Protein AF-A0A1Y5D5L3-F1 (afdb_monomer_lite)

Radius of gyration: 31.58 Å; chains: 1; bounding box: 69×75×83 Å

Foldseek 3Di:
DDADDDDDDDDDDPVVLVVLVVVCVVVVHDSVVSVVVVVVVVVLVVLLPDDLVVSQVVLVVVQVVLLVVQCVVCVVVVHNGDDRPDDRSNVSSVVSVVVVVVVVVVVVVVVVVVVVVVVVPDDDDDDDDDDDDDDDDDDDDDDDDPDDDDDPDDDDDDDDDDDDDDDDDDDD

Secondary structure (DSSP, 8-state):
----PPP------HHHHHHHHHHHHHHT--HHHHHHHHHHHHHHHHHHTS-HHHHHHHHHHHHHHHHHHHHHHHHHTT-S-----S--HHHHHHHHHHHHHHHHHHHHHHHHHHHHHHHHSS--PPP---------------------------------------------

Sequence (172 aa):
DEATFSPLDISISSADMAMISTIAKRFNKDKALLAREALGQALQDMFGALDPVERKMLAKDADELGVSIAAEIAEEQGLDKLEVSGSNWVMQDKNCIKAERKAEKEKAKQQEMAASQVLADEPVAQMPASEDVIEDSMETEEDAMEQVETESADSADVETEDEVGSSQSIFA

pLDDT: mean 72.32, std 23.99, range [32.53, 96.81]

Structure (mmCIF, N/CA/C/O backbone):
data_AF-A0A1Y5D5L3-F1
#
_entry.id   AF-A0A1Y5D5L3-F1
#
loop_
_atom_site.group_PDB
_atom_site.id
_atom_site.type_symbol
_atom_site.label_atom_id
_atom_site.label_alt_id
_atom_site.label_comp_id
_atom_site.label_asym_id
_atom_site.label_entity_id
_atom_site.label_seq_id
_atom_site.pdbx_PDB_ins_code
_atom_site.Cartn_x
_atom_site.Cartn_y
_atom_site.Cartn_z
_atom_site.occupancy
_atom_site.B_iso_or_equiv
_atom_site.auth_seq_id
_atom_site.auth_comp_id
_atom_site.auth_asym_id
_atom_site.auth_atom_id
_atom_site.pdbx_PDB_model_num
ATOM 1 N N . ASP A 1 1 ? -9.245 -4.281 -16.747 1.00 35.47 1 ASP A N 1
ATOM 2 C CA . ASP A 1 1 ? -8.116 -3.641 -16.053 1.00 35.47 1 ASP A CA 1
ATOM 3 C C . ASP A 1 1 ? -7.290 -4.727 -15.407 1.00 35.47 1 ASP A C 1
ATOM 5 O O . ASP A 1 1 ? -7.590 -5.198 -14.314 1.00 35.47 1 ASP A O 1
ATOM 9 N N . GLU A 1 2 ? -6.363 -5.254 -16.196 1.00 37.84 2 GLU A N 1
ATOM 10 C CA . GLU A 1 2 ? -5.485 -6.345 -15.800 1.00 37.84 2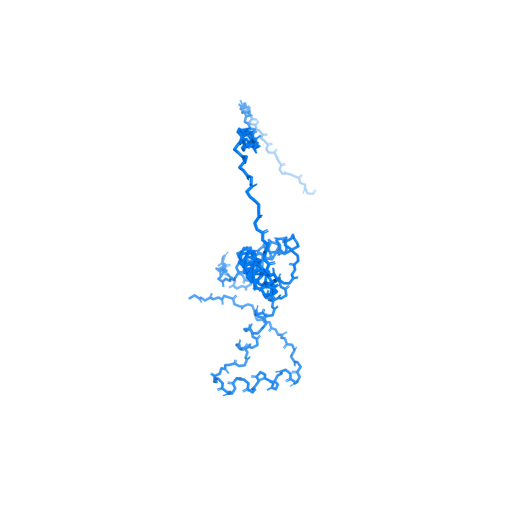 GLU A CA 1
ATOM 11 C C . GLU A 1 2 ? -4.296 -5.725 -15.072 1.00 37.84 2 GLU A C 1
ATOM 13 O O . GLU A 1 2 ? -3.349 -5.248 -15.685 1.00 37.84 2 GLU A O 1
ATOM 18 N N . ALA A 1 3 ? -4.395 -5.656 -13.746 1.00 54.97 3 ALA A N 1
ATOM 19 C CA . ALA A 1 3 ? -3.250 -5.330 -12.918 1.00 54.97 3 ALA A CA 1
ATOM 20 C C . ALA A 1 3 ? -2.233 -6.462 -13.049 1.00 54.97 3 ALA A C 1
ATOM 22 O O . ALA A 1 3 ? -2.507 -7.598 -12.655 1.00 54.97 3 ALA A O 1
ATOM 23 N N . THR A 1 4 ? -1.069 -6.159 -13.613 1.00 57.22 4 THR A N 1
ATOM 24 C CA . THR A 1 4 ? 0.029 -7.116 -13.692 1.00 57.22 4 THR A CA 1
ATOM 25 C C . THR A 1 4 ? 0.599 -7.313 -12.294 1.00 57.22 4 THR A C 1
ATOM 27 O O . THR A 1 4 ? 1.292 -6.454 -11.749 1.00 57.22 4 THR A O 1
ATOM 30 N N . PHE A 1 5 ? 0.260 -8.441 -11.678 1.00 64.94 5 PHE A N 1
ATOM 31 C CA . PHE A 1 5 ? 0.801 -8.830 -10.384 1.00 64.94 5 PHE A CA 1
ATOM 32 C C . PHE A 1 5 ? 2.079 -9.635 -10.598 1.00 64.94 5 PHE A C 1
ATOM 34 O O . PHE A 1 5 ? 2.054 -10.651 -11.291 1.00 64.94 5 PHE A O 1
ATOM 41 N N . SER A 1 6 ? 3.172 -9.221 -9.959 1.00 67.31 6 SER A N 1
ATOM 42 C CA . SER A 1 6 ? 4.327 -10.102 -9.802 1.00 67.31 6 SER A CA 1
ATOM 43 C C . SER A 1 6 ? 4.005 -11.156 -8.731 1.00 67.31 6 SER A C 1
ATOM 45 O O . SER A 1 6 ? 3.504 -10.785 -7.658 1.00 67.31 6 SER A O 1
ATOM 47 N N . PRO A 1 7 ? 4.202 -12.461 -9.000 1.00 74.94 7 PRO A N 1
ATOM 48 C CA . PRO A 1 7 ? 3.969 -13.498 -8.006 1.00 74.94 7 PRO A CA 1
ATOM 49 C C . PRO A 1 7 ? 4.936 -13.317 -6.830 1.00 74.94 7 PRO A C 1
ATOM 51 O O . PRO A 1 7 ? 6.146 -13.225 -7.010 1.00 74.94 7 PRO A O 1
ATOM 54 N N . LEU A 1 8 ? 4.388 -13.281 -5.614 1.00 77.62 8 LEU A N 1
ATOM 55 C CA . LEU A 1 8 ? 5.158 -13.180 -4.379 1.00 77.62 8 LEU A CA 1
ATOM 56 C C . LEU A 1 8 ? 4.835 -14.374 -3.482 1.00 77.62 8 LEU A C 1
ATOM 58 O O . LEU A 1 8 ? 3.698 -14.525 -3.027 1.00 77.62 8 LEU A O 1
ATOM 62 N N . ASP A 1 9 ? 5.847 -15.187 -3.194 1.00 85.25 9 ASP A N 1
ATOM 63 C CA . ASP A 1 9 ? 5.735 -16.291 -2.246 1.00 85.25 9 ASP A CA 1
ATOM 64 C C . ASP A 1 9 ? 6.006 -15.789 -0.822 1.00 85.25 9 ASP A C 1
ATOM 66 O O . ASP A 1 9 ? 7.124 -15.405 -0.476 1.00 85.25 9 ASP A O 1
ATOM 70 N N . ILE A 1 10 ? 4.970 -15.800 0.022 1.00 85.19 10 ILE A N 1
ATOM 71 C CA . ILE A 1 10 ? 5.051 -15.385 1.428 1.00 85.19 10 ILE A CA 1
ATOM 72 C C . ILE A 1 10 ? 4.762 -16.550 2.375 1.00 85.19 10 ILE A C 1
ATOM 74 O O . ILE A 1 10 ? 3.809 -17.311 2.198 1.00 85.19 10 ILE A O 1
ATOM 78 N N . SER A 1 11 ? 5.559 -16.668 3.436 1.00 90.19 11 SER A N 1
ATOM 79 C CA . SER A 1 11 ? 5.280 -17.586 4.541 1.00 90.19 11 SER A CA 1
ATOM 80 C C . SER A 1 11 ? 4.403 -16.903 5.590 1.00 90.19 11 SER A C 1
ATOM 82 O O . SER A 1 11 ? 4.789 -15.873 6.139 1.00 90.19 11 SER A O 1
ATOM 84 N N . ILE A 1 12 ? 3.253 -17.496 5.911 1.00 89.56 12 ILE A N 1
ATOM 85 C CA . ILE A 1 12 ? 2.321 -16.993 6.930 1.00 89.56 12 ILE A CA 1
ATOM 86 C C . ILE A 1 12 ? 2.308 -17.963 8.115 1.00 89.56 12 ILE A C 1
ATOM 88 O O . ILE A 1 12 ? 2.348 -19.182 7.927 1.00 89.56 12 ILE A O 1
ATOM 92 N N . SER A 1 13 ? 2.248 -17.432 9.341 1.00 95.31 13 SER A N 1
ATOM 93 C CA . SER A 1 13 ? 2.188 -18.254 10.552 1.00 95.31 13 SER A CA 1
ATOM 94 C C . SER A 1 13 ? 0.958 -19.175 10.545 1.00 95.31 13 SER A C 1
ATOM 96 O O . SER A 1 13 ? -0.091 -18.858 9.977 1.00 95.31 13 SER A O 1
ATOM 98 N N . SER A 1 14 ? 1.050 -20.326 11.215 1.00 95.12 14 SER A N 1
ATOM 99 C CA . SER A 1 14 ? -0.080 -21.260 11.304 1.00 95.12 14 SER A CA 1
ATOM 100 C C . SER A 1 14 ? -1.297 -20.651 12.010 1.00 95.12 14 SER A C 1
ATOM 102 O O . SER A 1 14 ? -2.431 -20.997 11.677 1.00 95.12 14 SER A O 1
ATOM 104 N N . ALA A 1 15 ? -1.074 -19.742 12.965 1.00 96.44 15 ALA A N 1
ATOM 105 C CA . ALA A 1 15 ? -2.138 -19.043 13.681 1.00 96.44 15 ALA A CA 1
ATOM 106 C C . ALA A 1 15 ? -2.884 -18.067 12.759 1.00 96.44 15 ALA A C 1
ATOM 108 O O . ALA A 1 15 ? -4.113 -18.122 12.662 1.00 96.44 15 ALA A O 1
ATOM 109 N N . ASP A 1 16 ? -2.149 -17.248 12.007 1.00 94.31 16 ASP A N 1
ATOM 110 C CA . ASP A 1 16 ? -2.747 -16.280 11.084 1.00 94.31 16 ASP A CA 1
ATOM 111 C C . ASP A 1 16 ? -3.439 -16.990 9.919 1.00 94.31 16 ASP A C 1
ATOM 113 O O . ASP A 1 16 ? -4.554 -16.631 9.543 1.00 94.31 16 ASP A O 1
ATOM 117 N N . MET A 1 17 ? -2.866 -18.088 9.414 1.00 94.44 17 MET A N 1
ATOM 118 C CA . MET A 1 17 ? -3.525 -18.914 8.398 1.00 94.44 17 MET A CA 1
ATOM 119 C C . MET A 1 17 ? -4.826 -19.555 8.884 1.00 94.44 17 MET A C 1
ATOM 121 O O . MET A 1 17 ? -5.755 -19.738 8.085 1.00 94.44 17 MET A O 1
ATOM 125 N N . ALA A 1 18 ? -4.927 -19.894 10.172 1.00 96.38 18 ALA A N 1
ATOM 126 C CA . ALA A 1 18 ? -6.173 -20.376 10.760 1.00 96.38 18 ALA A CA 1
ATOM 127 C C . ALA A 1 18 ? -7.235 -19.265 10.801 1.00 96.38 18 ALA A C 1
ATOM 129 O O . ALA A 1 18 ? -8.391 -19.507 10.436 1.00 96.38 18 ALA A O 1
ATOM 130 N N . MET A 1 19 ? -6.842 -18.038 11.156 1.00 95.94 19 MET A N 1
ATOM 131 C CA . MET A 1 19 ? -7.723 -16.867 11.127 1.00 95.94 19 MET A CA 1
ATOM 132 C C . MET A 1 19 ? -8.182 -16.535 9.703 1.00 95.94 19 MET A C 1
ATOM 134 O O . MET A 1 19 ? -9.388 -16.478 9.451 1.00 95.94 19 MET A O 1
ATOM 138 N N . ILE A 1 20 ? -7.251 -16.438 8.748 1.00 94.94 20 ILE A N 1
ATOM 139 C CA . ILE A 1 20 ? -7.535 -16.229 7.319 1.00 94.94 20 ILE A CA 1
ATOM 140 C C . ILE A 1 20 ? -8.494 -17.306 6.810 1.00 94.94 20 ILE A C 1
ATOM 142 O O . ILE A 1 20 ? -9.503 -16.995 6.186 1.00 94.94 20 ILE A O 1
ATOM 146 N N . SER A 1 21 ? -8.241 -18.580 7.130 1.00 94.25 21 SER A N 1
ATOM 147 C CA . SER A 1 21 ? -9.112 -19.686 6.711 1.00 94.25 21 SER A CA 1
ATOM 148 C C . SER A 1 21 ? -10.514 -19.604 7.321 1.00 94.25 21 SER A C 1
ATOM 150 O O . SER A 1 21 ? -11.482 -20.007 6.676 1.00 94.25 21 SER A O 1
ATOM 152 N N . THR A 1 22 ? -10.640 -19.100 8.547 1.00 96.19 22 THR A N 1
ATOM 153 C CA . THR A 1 22 ? -11.931 -18.935 9.228 1.00 96.19 22 THR A CA 1
ATOM 154 C C . THR A 1 22 ? -12.742 -17.804 8.598 1.00 96.19 22 THR A C 1
ATOM 156 O O . THR A 1 22 ? -13.921 -17.986 8.291 1.00 96.19 22 THR A O 1
ATOM 159 N N . ILE A 1 23 ? -12.105 -16.662 8.333 1.00 95.56 23 ILE A N 1
ATOM 160 C CA . ILE A 1 23 ? -12.724 -15.510 7.666 1.00 95.56 23 ILE A CA 1
ATOM 161 C C . ILE A 1 23 ? -13.113 -15.880 6.229 1.00 95.56 23 ILE A C 1
ATOM 163 O O . ILE A 1 23 ? -14.261 -15.677 5.838 1.00 95.56 23 ILE A O 1
ATOM 167 N N . ALA A 1 24 ? -12.206 -16.506 5.474 1.00 96.19 24 ALA A N 1
ATOM 168 C CA . ALA A 1 24 ? -12.449 -16.959 4.105 1.00 96.19 24 ALA A CA 1
ATOM 169 C C . ALA A 1 24 ? -13.700 -17.847 4.004 1.00 96.19 24 ALA A C 1
ATOM 171 O O . ALA A 1 24 ? -14.563 -17.607 3.162 1.00 96.19 24 ALA A O 1
ATOM 172 N N . LYS A 1 25 ? -13.856 -18.813 4.923 1.00 96.81 25 LYS A N 1
ATOM 173 C CA . LYS A 1 25 ? -15.053 -19.667 5.000 1.00 96.81 25 LYS A CA 1
ATOM 174 C C . LYS A 1 25 ? -16.321 -18.881 5.329 1.00 96.81 25 LYS A C 1
ATOM 176 O O . LYS A 1 25 ? -17.363 -19.146 4.742 1.00 96.81 25 LYS A O 1
ATOM 181 N N . ARG A 1 26 ? -16.248 -17.933 6.268 1.00 96.81 26 ARG A N 1
ATOM 182 C CA . ARG A 1 26 ? -17.414 -17.157 6.717 1.00 96.81 26 ARG A CA 1
ATOM 183 C C . ARG A 1 26 ? -17.956 -16.232 5.628 1.00 96.81 26 ARG A C 1
ATOM 185 O O . ARG A 1 26 ? -19.167 -16.068 5.531 1.00 96.81 26 ARG A O 1
ATOM 192 N N . PHE A 1 27 ? -17.071 -15.627 4.841 1.00 95.62 27 PHE A N 1
ATOM 193 C CA . PHE A 1 27 ? -17.431 -14.634 3.825 1.00 95.62 27 PHE A CA 1
ATOM 194 C C . PHE A 1 27 ? -17.372 -15.170 2.389 1.00 95.62 27 PHE A C 1
ATOM 196 O O . PHE A 1 27 ? -17.564 -14.399 1.456 1.00 95.62 27 PHE A O 1
ATOM 203 N N . ASN A 1 28 ? -17.115 -16.472 2.211 1.00 94.19 28 ASN A N 1
ATOM 204 C CA . ASN A 1 28 ? -16.947 -17.120 0.909 1.00 94.19 28 ASN A CA 1
ATOM 205 C C . ASN A 1 28 ? -15.941 -16.383 0.001 1.00 94.19 28 ASN A C 1
ATOM 207 O O . ASN A 1 28 ? -16.214 -16.109 -1.167 1.00 94.19 28 ASN A O 1
ATOM 211 N N . LYS A 1 29 ? -14.787 -16.025 0.573 1.00 94.56 29 LYS A N 1
ATOM 212 C CA . LYS A 1 29 ? -13.686 -15.340 -0.115 1.00 94.56 29 LYS A CA 1
ATOM 213 C C . LYS A 1 29 ? -12.505 -16.284 -0.322 1.00 94.56 29 LYS A C 1
ATOM 215 O O . LYS A 1 29 ? -12.293 -17.200 0.472 1.00 94.56 29 LYS A O 1
ATOM 220 N N . ASP A 1 30 ? -11.711 -16.019 -1.354 1.00 94.19 30 ASP A N 1
ATOM 221 C CA . ASP A 1 30 ? -10.448 -16.723 -1.563 1.00 94.19 30 ASP A CA 1
ATOM 222 C C . ASP A 1 30 ? -9.401 -16.338 -0.498 1.00 94.19 30 ASP A C 1
ATOM 224 O O . ASP A 1 30 ? -9.328 -15.188 -0.057 1.00 94.19 30 ASP A O 1
ATOM 228 N N . LYS A 1 31 ? -8.592 -17.315 -0.068 1.00 92.19 31 LYS A N 1
ATOM 229 C CA . LYS A 1 31 ? -7.597 -17.115 0.998 1.00 92.19 31 LYS A CA 1
ATOM 230 C C . LYS A 1 31 ? -6.423 -16.263 0.534 1.00 92.19 31 LYS A C 1
ATOM 232 O O . LYS A 1 31 ? -5.965 -15.422 1.303 1.00 92.19 31 LYS A O 1
ATOM 237 N N . ALA A 1 32 ? -5.933 -16.496 -0.685 1.00 89.50 32 ALA A N 1
ATOM 238 C CA . ALA A 1 32 ? -4.808 -15.750 -1.235 1.00 89.50 32 ALA A CA 1
ATOM 239 C C . ALA A 1 32 ? -5.225 -14.303 -1.516 1.00 89.50 32 ALA A C 1
ATOM 241 O O . ALA A 1 32 ? -4.501 -13.374 -1.163 1.00 89.50 32 ALA A O 1
ATOM 242 N N . LEU A 1 33 ? -6.442 -14.103 -2.034 1.00 89.25 33 LEU A N 1
ATOM 243 C CA . LEU A 1 33 ? -7.035 -12.776 -2.174 1.00 89.25 33 LEU A CA 1
ATOM 244 C C . LEU A 1 33 ? -7.123 -12.052 -0.825 1.00 89.25 33 LEU A C 1
ATOM 246 O O . LEU A 1 33 ? -6.699 -10.904 -0.727 1.00 89.25 33 LEU A O 1
ATOM 250 N N . LEU A 1 34 ? -7.627 -12.722 0.216 1.00 91.69 34 LEU A N 1
ATOM 251 C CA . LEU A 1 34 ? -7.753 -12.127 1.547 1.00 91.69 34 LEU A CA 1
ATOM 252 C C . LEU A 1 34 ? -6.387 -11.768 2.152 1.00 91.69 34 LEU A C 1
ATOM 254 O O . LEU A 1 34 ? -6.251 -10.706 2.751 1.00 91.69 34 LEU A O 1
ATOM 258 N N . ALA A 1 35 ? -5.377 -12.624 1.981 1.00 90.88 35 ALA A N 1
ATOM 259 C CA . ALA A 1 35 ? -4.015 -12.342 2.430 1.00 90.88 35 ALA A CA 1
ATOM 260 C C . ALA A 1 35 ? -3.414 -11.131 1.698 1.00 90.88 35 ALA A C 1
ATOM 262 O O . ALA A 1 35 ? -2.813 -10.268 2.333 1.00 90.88 35 ALA A O 1
ATOM 263 N N . ARG A 1 36 ? -3.637 -11.024 0.382 1.00 88.38 36 ARG A N 1
ATOM 264 C CA . ARG A 1 36 ? -3.202 -9.876 -0.425 1.00 88.38 36 ARG A CA 1
ATOM 265 C C . ARG A 1 36 ? -3.892 -8.578 -0.002 1.00 88.38 36 ARG A C 1
ATOM 267 O O . ARG A 1 36 ? -3.224 -7.560 0.137 1.00 88.38 36 ARG A O 1
ATOM 274 N N . GLU A 1 37 ? -5.207 -8.612 0.219 1.00 90.12 37 GLU A N 1
ATOM 275 C CA . GLU A 1 37 ? -5.977 -7.461 0.717 1.00 90.12 37 GLU A CA 1
ATOM 276 C C . GLU A 1 37 ? -5.477 -7.020 2.101 1.00 90.12 37 GLU A C 1
ATOM 278 O O . GLU A 1 37 ? -5.239 -5.834 2.322 1.00 90.12 37 GLU A O 1
ATOM 283 N N . ALA A 1 38 ? -5.259 -7.973 3.012 1.00 91.44 38 ALA A N 1
ATOM 284 C CA . ALA A 1 38 ? -4.756 -7.693 4.354 1.00 91.44 38 ALA A CA 1
ATOM 285 C C . ALA A 1 38 ? -3.342 -7.097 4.332 1.00 91.44 38 ALA A C 1
ATOM 287 O O . ALA A 1 38 ? -3.077 -6.137 5.051 1.00 91.44 38 ALA A O 1
ATOM 288 N N . LEU A 1 39 ? -2.452 -7.622 3.483 1.00 90.56 39 LEU A N 1
ATOM 289 C CA . LEU A 1 39 ? -1.112 -7.068 3.294 1.00 90.56 39 LEU A CA 1
ATOM 290 C C . LEU A 1 39 ? -1.171 -5.637 2.745 1.00 90.56 39 LEU A C 1
ATOM 292 O O . LEU A 1 39 ? -0.493 -4.756 3.265 1.00 90.56 39 LEU A O 1
ATOM 296 N N . GLY A 1 40 ? -2.006 -5.391 1.731 1.00 89.94 40 GLY A N 1
ATOM 297 C CA . GLY A 1 40 ? -2.193 -4.056 1.163 1.00 89.94 40 GLY A CA 1
ATOM 298 C C . GLY A 1 40 ? -2.693 -3.042 2.195 1.00 89.94 40 GLY A C 1
ATOM 299 O O . GLY A 1 40 ? -2.181 -1.925 2.247 1.00 89.94 40 GLY A O 1
ATOM 300 N N . GLN A 1 41 ? -3.638 -3.443 3.051 1.00 92.81 41 GLN A N 1
ATOM 301 C CA . GLN A 1 41 ? -4.122 -2.593 4.140 1.00 92.81 41 GLN A CA 1
ATOM 302 C C . GLN A 1 41 ? -3.039 -2.349 5.196 1.00 92.81 41 GLN A C 1
ATOM 304 O O . GLN A 1 41 ? -2.825 -1.209 5.591 1.00 92.81 41 GLN A O 1
ATOM 309 N N . ALA A 1 42 ? -2.308 -3.387 5.609 1.00 93.56 42 ALA A N 1
ATOM 310 C CA . ALA A 1 42 ? -1.228 -3.245 6.581 1.00 93.56 42 ALA A CA 1
ATOM 311 C C . ALA A 1 42 ? -0.134 -2.280 6.092 1.00 93.56 42 ALA A C 1
ATOM 313 O O . ALA A 1 42 ? 0.357 -1.468 6.873 1.00 93.56 42 ALA A O 1
ATOM 314 N N . LEU A 1 43 ? 0.210 -2.317 4.798 1.00 93.06 43 LEU A N 1
ATOM 315 C CA . LEU A 1 43 ? 1.145 -1.361 4.198 1.00 93.06 43 LEU A CA 1
ATOM 316 C C . LEU A 1 43 ? 0.618 0.079 4.263 1.00 93.06 43 LEU A C 1
ATOM 318 O O . LEU A 1 43 ? 1.380 0.986 4.584 1.00 93.06 43 LEU A O 1
ATOM 322 N N . GLN A 1 44 ? -0.673 0.297 3.998 1.00 92.31 44 GLN A N 1
ATOM 323 C CA . GLN A 1 44 ? -1.289 1.624 4.121 1.00 92.31 44 GLN A CA 1
ATOM 324 C C . GLN A 1 44 ? -1.304 2.121 5.569 1.00 92.31 44 GLN A C 1
ATOM 326 O O . GLN A 1 44 ? -1.011 3.290 5.808 1.00 92.31 44 GLN A O 1
ATOM 331 N N . ASP A 1 45 ? -1.601 1.243 6.527 1.00 94.44 45 ASP A N 1
ATOM 332 C CA . ASP A 1 45 ? -1.637 1.589 7.948 1.00 94.44 45 ASP A CA 1
ATOM 333 C C . ASP A 1 45 ? -0.235 1.954 8.462 1.00 94.44 45 ASP A C 1
ATOM 335 O O . ASP A 1 45 ? -0.066 2.967 9.140 1.00 94.44 45 ASP A O 1
ATOM 339 N N . MET A 1 46 ? 0.790 1.175 8.092 1.00 93.94 46 MET A N 1
ATOM 340 C CA . MET A 1 46 ? 2.189 1.481 8.418 1.00 93.94 46 MET A CA 1
ATOM 341 C C . MET A 1 46 ? 2.642 2.792 7.775 1.00 93.94 46 MET A C 1
ATOM 343 O O . MET A 1 46 ? 3.264 3.616 8.437 1.00 93.94 46 MET A O 1
ATOM 347 N N . PHE A 1 47 ? 2.294 3.008 6.507 1.00 94.50 47 PHE A N 1
ATOM 348 C CA . PHE A 1 47 ? 2.609 4.238 5.789 1.00 94.50 47 PHE A CA 1
ATOM 349 C C . PHE A 1 47 ? 1.935 5.468 6.416 1.00 94.50 47 PHE A C 1
ATOM 351 O O . PHE A 1 47 ? 2.560 6.517 6.558 1.00 94.50 47 PHE A O 1
ATOM 358 N N . GLY A 1 48 ? 0.675 5.341 6.839 1.00 93.62 48 GLY A N 1
ATOM 359 C CA . GLY A 1 48 ? -0.066 6.405 7.515 1.00 93.62 48 GLY A CA 1
ATOM 360 C C . GLY A 1 48 ? 0.468 6.747 8.909 1.00 93.62 48 GLY A C 1
ATOM 361 O O . GLY A 1 48 ? 0.249 7.862 9.374 1.00 93.62 48 GLY A O 1
ATOM 362 N N . ALA A 1 49 ? 1.177 5.821 9.559 1.00 93.62 49 ALA A N 1
ATOM 363 C CA . ALA A 1 49 ? 1.795 6.034 10.866 1.00 93.62 49 ALA A CA 1
ATOM 364 C C . ALA A 1 49 ? 3.140 6.787 10.809 1.00 93.62 49 ALA A C 1
ATOM 366 O O . ALA A 1 49 ? 3.665 7.149 11.860 1.00 93.62 49 ALA A O 1
ATOM 367 N N . LEU A 1 50 ? 3.701 7.011 9.614 1.00 94.19 50 LEU A N 1
ATOM 368 C CA . LEU A 1 50 ? 4.954 7.747 9.426 1.00 94.19 50 LEU A CA 1
ATOM 369 C C . LEU A 1 50 ? 4.762 9.260 9.553 1.00 94.19 50 LEU A C 1
ATOM 371 O O . LEU A 1 50 ? 3.709 9.804 9.206 1.00 94.19 50 LEU A O 1
ATOM 375 N N . ASP A 1 51 ? 5.823 9.968 9.936 1.00 94.38 51 ASP A N 1
ATOM 376 C CA . ASP A 1 51 ? 5.819 11.428 9.954 1.00 94.38 51 ASP A CA 1
ATOM 377 C C . ASP A 1 51 ? 5.643 12.011 8.536 1.00 94.38 51 ASP A C 1
ATOM 379 O O . ASP A 1 51 ? 6.108 11.419 7.556 1.00 94.38 51 ASP A O 1
ATOM 383 N N . PRO A 1 52 ? 4.998 13.186 8.376 1.00 92.94 52 PRO A N 1
ATOM 384 C CA . PRO A 1 52 ? 4.657 13.722 7.054 1.00 92.94 52 PRO A CA 1
ATOM 385 C C . PRO A 1 52 ? 5.848 13.896 6.100 1.00 92.94 52 PRO A C 1
ATOM 387 O O . PRO A 1 52 ? 5.717 13.696 4.893 1.00 92.94 52 PRO A O 1
ATOM 390 N N . VAL A 1 53 ? 7.020 14.275 6.620 1.00 93.88 53 VAL A N 1
ATOM 391 C CA . VAL A 1 53 ? 8.226 14.475 5.798 1.00 93.88 53 VAL A CA 1
ATOM 392 C C . VAL A 1 53 ? 8.756 13.139 5.278 1.00 93.88 53 VAL A C 1
ATOM 394 O O . VAL A 1 53 ? 9.003 13.006 4.079 1.00 93.88 53 VAL A O 1
ATOM 397 N N . GLU A 1 54 ? 8.881 12.150 6.163 1.00 95.25 54 GLU A N 1
ATOM 398 C CA . GLU A 1 54 ? 9.369 10.809 5.826 1.00 95.25 54 GLU A CA 1
ATOM 399 C C . GLU A 1 54 ? 8.422 10.112 4.852 1.00 95.25 54 GLU A C 1
ATOM 401 O O . GLU A 1 54 ? 8.845 9.591 3.823 1.00 95.25 54 GLU A O 1
ATOM 406 N N . ARG A 1 55 ? 7.119 10.190 5.129 1.00 95.62 55 ARG A N 1
ATOM 407 C CA . ARG A 1 55 ? 6.061 9.623 4.295 1.00 95.62 55 ARG A CA 1
ATOM 408 C C . ARG A 1 55 ? 6.083 10.179 2.878 1.00 95.62 55 ARG A C 1
ATOM 410 O O . ARG A 1 55 ? 6.015 9.413 1.921 1.00 95.62 55 ARG A O 1
ATOM 417 N N . LYS A 1 56 ? 6.237 11.499 2.731 1.00 95.69 56 LYS A N 1
ATOM 418 C CA . LYS A 1 56 ? 6.330 12.160 1.425 1.00 95.69 56 LYS A CA 1
ATOM 419 C C . LYS A 1 56 ? 7.567 11.729 0.637 1.00 95.69 56 LYS A C 1
ATOM 421 O O . LYS A 1 56 ? 7.474 11.607 -0.583 1.00 95.69 56 LYS A O 1
ATOM 426 N N . MET A 1 57 ? 8.715 11.553 1.296 1.00 95.88 57 MET A N 1
ATOM 427 C CA . MET A 1 57 ? 9.926 11.054 0.633 1.00 95.88 57 MET A CA 1
ATOM 428 C C . MET A 1 57 ? 9.738 9.601 0.195 1.00 95.88 57 MET A C 1
ATOM 430 O O . MET A 1 57 ? 9.839 9.312 -0.992 1.00 95.88 57 MET A O 1
ATOM 434 N N . LEU A 1 58 ? 9.316 8.733 1.117 1.00 95.69 58 LEU A N 1
ATOM 435 C CA . LEU A 1 58 ? 9.073 7.317 0.844 1.00 95.69 58 LEU A CA 1
ATOM 436 C C . LEU A 1 58 ? 8.050 7.103 -0.282 1.00 95.69 58 LEU A C 1
ATOM 438 O O . LEU A 1 58 ? 8.209 6.204 -1.101 1.00 95.69 58 LEU A O 1
ATOM 442 N N . ALA A 1 59 ? 7.013 7.941 -0.348 1.00 95.62 59 ALA A N 1
ATOM 443 C CA . ALA A 1 59 ? 6.002 7.885 -1.397 1.00 95.62 59 ALA A CA 1
ATOM 444 C C . ALA A 1 59 ? 6.576 8.107 -2.800 1.00 95.62 59 ALA A C 1
ATOM 446 O O . ALA A 1 59 ? 6.178 7.425 -3.741 1.00 95.62 59 ALA A O 1
ATOM 447 N N . LYS A 1 60 ? 7.493 9.071 -2.941 1.00 94.44 60 LYS A N 1
ATOM 448 C CA . LYS A 1 60 ? 8.145 9.362 -4.221 1.00 94.44 60 LYS A CA 1
ATOM 449 C C . LYS A 1 60 ? 9.065 8.221 -4.625 1.00 94.44 60 LYS A C 1
ATOM 451 O O . LYS A 1 60 ? 8.937 7.722 -5.737 1.00 94.44 60 LYS A O 1
ATOM 456 N N . ASP A 1 61 ? 9.905 7.771 -3.698 1.00 94.50 61 ASP A N 1
ATOM 457 C CA . ASP A 1 61 ? 10.847 6.680 -3.939 1.00 94.50 61 ASP A CA 1
ATOM 458 C C . ASP A 1 61 ? 10.103 5.394 -4.338 1.00 94.50 61 ASP A C 1
ATOM 460 O O . ASP A 1 61 ? 10.496 4.703 -5.274 1.00 94.50 61 ASP A O 1
ATOM 464 N N . ALA A 1 62 ? 8.980 5.090 -3.677 1.00 93.06 62 ALA A N 1
ATOM 465 C CA . ALA A 1 62 ? 8.149 3.935 -4.004 1.00 93.06 62 ALA A CA 1
ATOM 466 C C . ALA A 1 62 ? 7.504 4.034 -5.396 1.00 93.06 62 ALA A C 1
ATOM 468 O O . ALA A 1 62 ? 7.451 3.033 -6.112 1.00 93.06 62 ALA A O 1
ATOM 469 N N . ASP A 1 63 ? 7.024 5.217 -5.790 1.00 91.94 63 ASP A N 1
ATOM 470 C CA . ASP A 1 63 ? 6.456 5.433 -7.125 1.00 91.94 63 ASP A CA 1
ATOM 471 C C . ASP A 1 63 ? 7.536 5.310 -8.220 1.00 91.94 63 ASP A C 1
ATOM 473 O O . ASP A 1 63 ? 7.290 4.687 -9.254 1.00 91.94 63 ASP A O 1
ATOM 477 N N . GLU A 1 64 ? 8.744 5.835 -7.988 1.00 91.38 64 GLU A N 1
ATOM 478 C CA . GLU A 1 64 ? 9.887 5.702 -8.905 1.00 91.38 64 GLU A CA 1
ATOM 479 C C . GLU A 1 64 ? 10.337 4.238 -9.048 1.00 91.38 64 GLU A C 1
ATOM 481 O O . GLU A 1 64 ? 10.477 3.730 -10.166 1.00 91.38 64 GLU A O 1
ATOM 486 N N . LEU A 1 65 ? 10.484 3.522 -7.929 1.00 90.31 65 LEU A N 1
ATOM 487 C CA . LEU A 1 65 ? 10.805 2.092 -7.929 1.00 90.31 65 LEU A CA 1
ATOM 488 C C . LEU A 1 65 ? 9.713 1.260 -8.609 1.00 90.31 65 LEU A C 1
ATOM 490 O O . LEU A 1 65 ? 10.026 0.317 -9.333 1.00 90.31 65 LEU A O 1
ATOM 494 N N . GLY A 1 66 ? 8.441 1.619 -8.428 1.00 88.38 66 GLY A N 1
ATOM 495 C CA . GLY A 1 66 ? 7.320 0.952 -9.087 1.00 88.38 66 GLY A CA 1
ATOM 496 C C . GLY A 1 66 ? 7.410 1.013 -10.614 1.00 88.38 66 GLY A C 1
ATOM 497 O O . GLY A 1 66 ? 7.136 0.016 -11.282 1.00 88.38 66 GLY A O 1
ATOM 498 N N . VAL A 1 67 ? 7.851 2.147 -11.171 1.00 87.69 67 VAL A N 1
ATOM 499 C CA . VAL A 1 67 ? 8.104 2.286 -12.616 1.00 87.69 67 VAL A CA 1
ATOM 500 C C . VAL A 1 67 ? 9.256 1.385 -13.061 1.00 87.69 67 VAL A C 1
ATOM 502 O O . VAL A 1 67 ? 9.130 0.710 -14.082 1.00 87.69 67 VAL A O 1
ATOM 505 N N . SER A 1 68 ? 10.348 1.337 -12.292 1.00 88.25 68 SER A N 1
ATOM 506 C CA . SER A 1 68 ? 11.497 0.473 -12.596 1.00 88.25 68 SER A CA 1
ATOM 507 C C . SER A 1 68 ? 11.113 -1.008 -12.605 1.00 88.25 68 SER A C 1
ATOM 509 O O . SER A 1 68 ? 11.434 -1.719 -13.552 1.00 88.25 68 SER A O 1
ATOM 511 N N . ILE A 1 69 ? 10.376 -1.463 -11.588 1.00 87.50 69 ILE A N 1
ATOM 512 C CA . ILE A 1 69 ? 9.915 -2.854 -11.478 1.00 87.50 69 ILE A CA 1
ATOM 513 C C . ILE A 1 69 ? 8.963 -3.198 -12.628 1.00 87.50 69 ILE A C 1
ATOM 515 O O . ILE A 1 69 ? 9.039 -4.278 -13.205 1.00 87.50 69 ILE A O 1
ATOM 519 N N . ALA A 1 70 ? 8.067 -2.283 -12.999 1.00 86.88 70 ALA A N 1
ATOM 520 C CA . ALA A 1 70 ? 7.158 -2.511 -14.116 1.00 86.88 70 ALA A CA 1
ATOM 521 C C . ALA A 1 70 ? 7.885 -2.639 -15.461 1.00 86.88 70 ALA A C 1
ATOM 523 O O . ALA A 1 70 ? 7.457 -3.425 -16.304 1.00 86.88 70 ALA A O 1
ATOM 524 N N . ALA A 1 71 ? 8.966 -1.879 -15.662 1.00 87.69 71 ALA A N 1
ATOM 525 C CA . ALA A 1 71 ? 9.808 -1.997 -16.848 1.00 87.69 71 ALA A CA 1
ATOM 526 C C . ALA A 1 71 ? 10.541 -3.347 -16.888 1.00 87.69 71 ALA A C 1
ATOM 528 O O . ALA A 1 71 ? 10.515 -4.009 -17.921 1.00 87.69 71 ALA A O 1
ATOM 529 N N . GLU A 1 72 ? 11.106 -3.788 -15.761 1.00 87.62 72 GLU A N 1
ATOM 530 C CA . GLU A 1 72 ? 11.762 -5.098 -15.632 1.00 87.62 72 GLU A CA 1
ATOM 531 C C . GLU A 1 72 ? 10.786 -6.248 -15.934 1.00 87.62 72 GLU A C 1
ATOM 533 O O . GLU A 1 72 ? 11.074 -7.116 -16.754 1.00 87.62 72 GLU A O 1
ATOM 538 N N . ILE A 1 73 ? 9.573 -6.202 -15.373 1.00 85.25 73 ILE A N 1
ATOM 539 C CA . ILE A 1 73 ? 8.526 -7.198 -15.653 1.00 85.25 73 ILE A CA 1
ATOM 540 C C . ILE A 1 73 ? 8.110 -7.178 -17.132 1.00 85.25 73 ILE A C 1
ATOM 542 O O . ILE A 1 73 ? 7.849 -8.235 -17.709 1.00 85.25 73 ILE A O 1
ATOM 546 N N . ALA A 1 74 ? 8.017 -5.997 -17.754 1.00 87.25 74 ALA A N 1
ATOM 547 C CA . ALA A 1 74 ? 7.702 -5.889 -19.178 1.00 87.25 74 ALA A CA 1
ATOM 548 C C . ALA A 1 74 ? 8.769 -6.597 -20.024 1.00 87.25 74 ALA A C 1
ATOM 550 O O . ALA A 1 74 ? 8.425 -7.403 -20.888 1.00 87.25 74 ALA A O 1
ATOM 551 N N . GLU A 1 75 ? 10.047 -6.359 -19.719 1.00 87.69 75 GLU A N 1
ATOM 552 C CA . GLU A 1 75 ? 11.182 -6.986 -20.396 1.00 87.69 75 GLU A CA 1
ATOM 553 C C . GLU A 1 75 ? 11.165 -8.514 -20.241 1.00 87.69 75 GLU A C 1
ATOM 555 O O . GLU A 1 75 ? 11.249 -9.230 -21.240 1.00 87.69 75 GLU A O 1
ATOM 560 N N . GLU A 1 76 ? 10.963 -9.026 -19.021 1.00 86.31 76 GLU A N 1
ATOM 561 C CA . GLU A 1 76 ? 10.862 -10.470 -18.755 1.00 86.31 76 GLU A CA 1
ATOM 562 C C . GLU A 1 76 ? 9.718 -11.142 -19.532 1.00 86.31 76 GLU A C 1
ATOM 564 O O . GLU A 1 76 ? 9.818 -12.306 -19.929 1.00 86.31 76 GLU A O 1
ATOM 569 N N . GLN A 1 77 ? 8.628 -10.409 -19.769 1.00 85.12 77 GLN A N 1
ATOM 570 C CA . GLN A 1 77 ? 7.462 -10.884 -20.514 1.00 85.12 77 GLN A CA 1
ATOM 571 C C . GLN A 1 77 ? 7.558 -10.629 -22.027 1.00 85.12 77 GLN A C 1
ATOM 573 O O . GLN A 1 77 ? 6.667 -11.047 -22.770 1.00 85.12 77 GLN A O 1
ATOM 578 N N . GLY A 1 78 ? 8.623 -9.975 -22.503 1.00 85.19 78 GLY A N 1
ATOM 579 C CA . GLY A 1 78 ? 8.793 -9.603 -23.910 1.00 85.19 78 GLY A CA 1
ATOM 580 C C . GLY A 1 78 ? 7.813 -8.524 -24.388 1.00 85.19 78 GLY A C 1
ATOM 581 O O . GLY A 1 78 ? 7.441 -8.508 -25.561 1.00 85.19 78 GLY A O 1
ATOM 582 N N . LEU A 1 79 ? 7.360 -7.658 -23.479 1.00 84.12 79 LEU A N 1
ATOM 583 C CA . LEU A 1 79 ? 6.466 -6.530 -23.732 1.00 84.12 79 LEU A CA 1
ATOM 584 C C . LEU A 1 79 ? 7.259 -5.214 -23.746 1.00 84.12 79 LEU A C 1
ATOM 586 O O . LEU A 1 79 ? 8.114 -4.994 -22.896 1.00 84.12 79 LEU A O 1
ATOM 590 N N . ASP A 1 80 ? 6.924 -4.294 -24.657 1.00 80.00 80 ASP A N 1
ATOM 591 C CA . ASP A 1 80 ? 7.588 -2.977 -24.739 1.00 80.00 80 ASP A CA 1
ATOM 592 C C . ASP A 1 80 ? 7.307 -2.091 -23.514 1.00 80.00 80 ASP A C 1
ATOM 594 O O . ASP A 1 80 ? 8.129 -1.265 -23.116 1.00 80.00 80 ASP A O 1
ATOM 598 N N . LYS A 1 81 ? 6.106 -2.212 -22.937 1.00 78.06 81 LYS A N 1
ATOM 599 C CA . LYS A 1 81 ? 5.692 -1.454 -21.756 1.00 78.06 81 LYS A CA 1
ATOM 600 C C . LYS A 1 81 ? 4.567 -2.164 -21.023 1.00 78.06 81 LYS A C 1
ATOM 602 O O . LYS A 1 81 ? 3.629 -2.664 -21.641 1.00 78.06 81 LYS A O 1
ATOM 607 N N . LEU A 1 82 ? 4.627 -2.107 -19.698 1.00 77.00 82 LEU A N 1
ATOM 608 C CA . LEU A 1 82 ? 3.556 -2.544 -18.818 1.00 77.00 82 LEU A CA 1
ATOM 609 C C . LEU A 1 82 ? 2.720 -1.351 -18.349 1.00 77.00 82 LEU A C 1
ATOM 611 O O . LEU A 1 82 ? 3.259 -0.315 -17.946 1.00 77.00 82 LEU A O 1
ATOM 615 N N . GLU A 1 83 ? 1.398 -1.488 -18.385 1.00 71.56 83 GLU A N 1
ATOM 616 C CA . GLU A 1 83 ? 0.514 -0.526 -17.737 1.00 71.56 83 GLU A CA 1
ATOM 617 C C . GLU A 1 83 ? 0.505 -0.790 -16.227 1.00 71.56 83 GLU A C 1
ATOM 619 O O . GLU A 1 83 ? 0.100 -1.854 -15.762 1.00 71.56 83 GLU A O 1
ATOM 624 N N . VAL A 1 84 ? 0.968 0.184 -15.441 1.00 66.62 84 VAL A N 1
ATOM 625 C CA . VAL A 1 84 ? 0.985 0.074 -13.978 1.00 66.62 84 VAL A CA 1
ATOM 626 C C . VAL A 1 84 ? -0.357 0.543 -13.432 1.00 66.62 84 VAL A C 1
ATOM 628 O O . VAL A 1 84 ? -0.522 1.699 -13.044 1.00 66.62 84 VAL A O 1
ATOM 631 N N . SER A 1 85 ? -1.341 -0.354 -13.396 1.00 60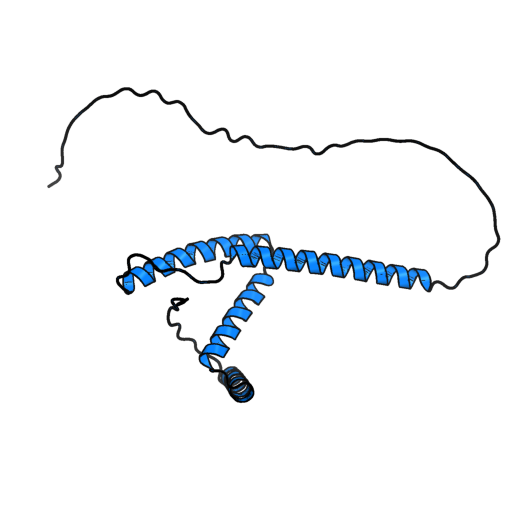.69 85 SER A N 1
ATOM 632 C CA . SER A 1 85 ? -2.601 -0.094 -12.700 1.00 60.69 85 SER A CA 1
ATOM 633 C C . SER A 1 85 ? -2.436 -0.425 -11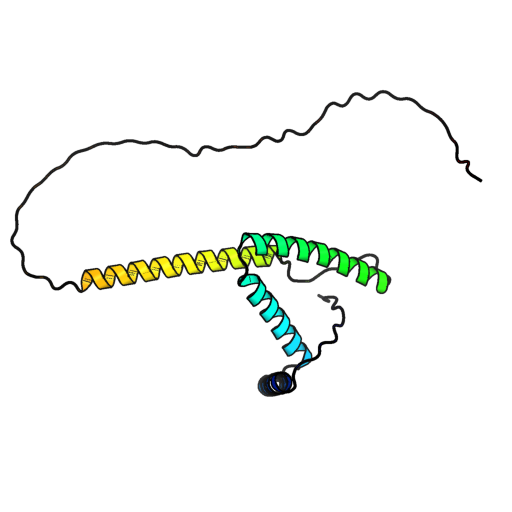.209 1.00 60.69 85 SER A C 1
ATOM 635 O O . SER A 1 85 ? -2.720 -1.537 -10.761 1.00 60.69 85 SER A O 1
ATOM 637 N N . GLY A 1 86 ? -1.916 0.527 -10.436 1.00 66.25 86 GLY A N 1
ATOM 638 C CA . GLY A 1 86 ? -1.652 0.365 -9.005 1.00 66.25 86 GLY A CA 1
ATOM 639 C C . GLY A 1 86 ? -1.897 1.642 -8.204 1.00 66.25 86 GLY A C 1
ATOM 640 O O . GLY A 1 86 ? -2.115 2.719 -8.759 1.00 66.25 86 GLY A O 1
ATOM 641 N N . SER A 1 87 ? -1.879 1.520 -6.875 1.00 68.69 87 SER A N 1
ATOM 642 C CA . SER A 1 87 ? -1.952 2.676 -5.976 1.00 68.69 87 SER A CA 1
ATOM 643 C C . SER A 1 87 ? -0.700 3.534 -6.130 1.00 68.69 87 SER A C 1
ATOM 645 O O . SER A 1 87 ? 0.388 3.086 -5.791 1.00 68.69 87 SER A O 1
ATOM 647 N N . ASN A 1 88 ? -0.869 4.774 -6.585 1.00 86.69 88 ASN A N 1
ATOM 648 C CA . ASN A 1 88 ? 0.179 5.788 -6.532 1.00 86.69 88 ASN A CA 1
ATOM 649 C C . ASN A 1 88 ? 0.368 6.248 -5.074 1.00 86.69 88 ASN A C 1
ATOM 651 O O . ASN A 1 88 ? -0.578 6.739 -4.445 1.00 86.69 88 ASN A O 1
ATOM 655 N N . TRP A 1 89 ? 1.568 6.080 -4.526 1.00 93.06 89 TRP A N 1
ATOM 656 C CA . TRP A 1 89 ? 1.857 6.361 -3.122 1.00 93.06 89 TRP A CA 1
ATOM 657 C C . TRP A 1 89 ? 1.878 7.857 -2.822 1.00 93.06 89 TRP A C 1
ATOM 659 O O . TRP A 1 89 ? 1.430 8.260 -1.748 1.00 93.06 89 TRP A O 1
ATOM 669 N N . VAL A 1 90 ? 2.268 8.708 -3.777 1.00 94.00 90 VAL A N 1
ATOM 670 C CA . VAL A 1 90 ? 2.143 10.171 -3.630 1.00 94.00 90 VAL A CA 1
ATOM 671 C C . VAL A 1 90 ? 0.675 10.596 -3.478 1.00 94.00 90 VAL A C 1
ATOM 673 O O . VAL A 1 90 ? 0.351 11.535 -2.747 1.00 94.00 90 VAL A O 1
ATOM 676 N N . MET A 1 91 ? -0.254 9.905 -4.134 1.00 92.81 91 MET A N 1
ATOM 677 C CA . MET A 1 91 ? -1.686 10.125 -3.949 1.00 92.81 91 MET A CA 1
ATOM 678 C C . MET A 1 91 ? -2.157 9.627 -2.578 1.00 92.81 91 MET A C 1
ATOM 680 O O . MET A 1 91 ? -2.988 10.287 -1.948 1.00 92.81 91 MET A O 1
ATOM 684 N N . GLN A 1 92 ? -1.609 8.513 -2.083 1.00 92.38 92 GLN A N 1
ATOM 685 C CA . GLN A 1 92 ? -1.906 8.036 -0.730 1.00 92.38 92 GLN A CA 1
ATOM 686 C C . GLN A 1 92 ? -1.397 8.996 0.351 1.00 92.38 92 GLN A C 1
ATOM 688 O O . GLN A 1 92 ? -2.131 9.269 1.299 1.00 92.38 92 GLN A O 1
ATOM 693 N N . ASP A 1 93 ? -0.222 9.603 0.177 1.00 95.44 93 ASP A N 1
ATOM 694 C CA . ASP A 1 93 ? 0.281 10.669 1.056 1.00 95.44 93 ASP A CA 1
ATOM 695 C C . ASP A 1 93 ? -0.718 11.835 1.149 1.00 95.44 93 ASP A C 1
ATOM 697 O O . ASP A 1 93 ? -1.166 12.216 2.234 1.00 95.44 93 ASP A O 1
ATOM 701 N N . LYS A 1 94 ? -1.203 12.325 -0.001 1.00 94.06 94 LYS A N 1
ATOM 702 C CA . LYS A 1 94 ? -2.239 13.374 -0.047 1.00 94.06 94 LYS A CA 1
ATOM 703 C C . LYS A 1 94 ? -3.519 12.972 0.686 1.00 94.06 94 LYS A C 1
ATOM 705 O O . LYS A 1 94 ? -4.168 13.829 1.293 1.00 94.06 94 LYS A O 1
ATOM 710 N N . ASN A 1 95 ? -3.922 11.705 0.604 1.00 93.31 95 ASN A N 1
ATOM 711 C CA . ASN A 1 95 ? -5.095 11.204 1.316 1.00 93.31 95 ASN A CA 1
ATOM 712 C C . ASN A 1 95 ? -4.863 11.192 2.828 1.00 93.31 95 ASN A C 1
ATOM 714 O O . ASN A 1 95 ? -5.751 11.616 3.572 1.00 93.31 95 ASN A O 1
ATOM 718 N N . CYS A 1 96 ? -3.672 10.800 3.276 1.00 92.44 96 CYS A N 1
ATOM 719 C CA . CYS A 1 96 ? -3.339 10.815 4.691 1.00 92.44 96 CYS A CA 1
ATOM 720 C C . CYS A 1 96 ? -3.310 12.245 5.250 1.00 92.44 96 CYS A C 1
ATOM 722 O O . CYS A 1 96 ? -3.950 12.506 6.263 1.00 92.44 96 CYS A O 1
ATOM 724 N N . ILE A 1 97 ? -2.714 13.206 4.533 1.00 93.50 97 ILE A N 1
ATOM 725 C CA . ILE A 1 97 ? -2.722 14.628 4.928 1.00 93.50 97 ILE A CA 1
ATOM 726 C C . ILE A 1 97 ? -4.160 15.153 5.080 1.00 93.50 97 ILE A C 1
ATOM 728 O O . ILE A 1 97 ? -4.479 15.915 5.998 1.00 93.50 97 ILE A O 1
ATOM 732 N N . LYS A 1 98 ? -5.068 14.762 4.177 1.00 93.69 98 LYS A N 1
ATOM 733 C CA . LYS A 1 98 ? -6.488 15.136 4.278 1.00 93.69 98 LYS A CA 1
ATOM 734 C C . LYS A 1 98 ? -7.156 14.499 5.496 1.00 93.69 98 LYS A C 1
ATOM 736 O O . LYS A 1 98 ? -7.942 15.175 6.161 1.00 93.69 98 LYS A O 1
ATOM 741 N N . ALA A 1 99 ? -6.870 13.228 5.771 1.00 90.62 99 ALA A N 1
ATOM 742 C CA . ALA A 1 99 ? -7.401 12.517 6.927 1.00 90.62 99 ALA A CA 1
ATOM 743 C C . ALA A 1 99 ? -6.914 13.136 8.247 1.00 90.62 99 ALA A C 1
ATOM 745 O O . ALA A 1 99 ? -7.736 13.404 9.120 1.00 90.62 99 ALA A O 1
ATOM 746 N N . GLU A 1 100 ? -5.628 13.468 8.352 1.00 89.56 100 GLU A N 1
ATOM 747 C CA . GLU A 1 100 ? -5.033 14.132 9.519 1.00 89.56 100 GLU A CA 1
ATOM 748 C C . GLU A 1 100 ? -5.658 15.502 9.772 1.00 89.56 100 GLU A C 1
ATOM 750 O O . GLU A 1 100 ? -6.149 15.764 10.867 1.00 89.56 100 GLU A O 1
ATOM 755 N N . ARG A 1 101 ? -5.764 16.348 8.737 1.00 90.56 101 ARG A N 1
ATOM 756 C CA . ARG A 1 101 ? -6.428 17.658 8.853 1.00 90.56 101 ARG A CA 1
ATOM 757 C C . ARG A 1 101 ? -7.896 17.539 9.250 1.00 90.56 101 ARG A C 1
ATOM 759 O O . ARG A 1 101 ? -8.430 18.421 9.920 1.00 90.56 101 ARG A O 1
ATOM 766 N N . LYS A 1 102 ? -8.590 16.489 8.800 1.00 91.94 102 LYS A N 1
ATOM 767 C CA . LYS A 1 102 ? -9.981 16.237 9.196 1.00 91.94 102 LYS A CA 1
ATOM 768 C C . LYS A 1 102 ? -10.057 15.822 10.666 1.00 91.94 102 LYS A C 1
ATOM 770 O O . LYS A 1 102 ? -10.896 16.361 11.384 1.00 91.94 102 LYS A O 1
ATOM 775 N N . ALA A 1 103 ? -9.176 14.926 11.104 1.00 86.94 103 ALA A N 1
ATOM 776 C CA . ALA A 1 103 ? -9.099 14.469 12.487 1.00 86.94 103 ALA A CA 1
ATOM 777 C C . ALA A 1 103 ? -8.725 15.608 13.449 1.00 86.94 103 ALA A C 1
ATOM 779 O O . ALA A 1 103 ? -9.339 15.745 14.503 1.00 86.94 103 ALA A O 1
ATOM 780 N N . GLU A 1 104 ? -7.788 16.476 13.064 1.00 88.19 104 GLU A N 1
ATOM 781 C CA . GLU A 1 104 ? -7.403 17.656 13.843 1.00 88.19 104 GLU A CA 1
ATOM 782 C C . GLU A 1 104 ? -8.575 18.632 14.007 1.00 88.19 104 GLU A C 1
ATOM 784 O O . GLU A 1 104 ? -8.884 19.053 15.122 1.00 88.19 104 GLU A O 1
ATOM 789 N N . LYS A 1 105 ? -9.304 18.924 12.921 1.00 89.75 105 LYS A N 1
ATOM 790 C CA . LYS A 1 105 ? -10.505 19.774 12.969 1.00 89.75 105 LYS A CA 1
ATOM 791 C C . LYS A 1 105 ? -11.617 19.178 13.827 1.00 89.75 105 LYS A C 1
ATOM 793 O O . LYS A 1 105 ? -12.317 19.915 14.516 1.00 89.75 105 LYS A O 1
ATOM 798 N N . GLU A 1 106 ? -11.822 17.867 13.767 1.00 88.62 106 GLU A N 1
ATOM 799 C CA . GLU A 1 106 ? -12.829 17.189 14.584 1.00 88.62 106 GLU A CA 1
ATOM 800 C C . GLU A 1 106 ? -12.444 17.195 16.066 1.00 88.62 106 GLU A C 1
ATOM 802 O O . GLU A 1 106 ? -13.277 17.513 16.913 1.00 88.62 106 GLU A O 1
ATOM 807 N N . LYS A 1 107 ? -11.168 16.947 16.375 1.00 86.06 107 LYS A N 1
ATOM 808 C CA . LYS A 1 107 ? -10.638 17.025 17.737 1.00 86.06 107 LYS A CA 1
ATOM 809 C C . LYS A 1 107 ? -10.749 18.439 18.307 1.00 86.06 107 LYS A C 1
ATOM 811 O O . LYS A 1 107 ? -11.179 18.583 19.447 1.00 86.06 107 LYS A O 1
ATOM 816 N N . ALA A 1 108 ? -10.442 19.469 17.517 1.00 87.19 108 ALA A N 1
ATOM 817 C CA . ALA A 1 108 ? -10.608 20.864 17.921 1.00 87.19 108 ALA A CA 1
ATOM 818 C C . ALA A 1 108 ? -12.077 21.193 18.243 1.00 87.19 108 ALA A C 1
ATOM 820 O O . ALA A 1 108 ? -12.366 21.738 19.303 1.00 87.19 108 ALA A O 1
ATOM 821 N N . LYS A 1 109 ? -13.022 20.767 17.392 1.00 88.94 109 LYS A N 1
ATOM 822 C CA . LYS A 1 109 ? -14.465 20.942 17.647 1.00 88.94 109 LYS A CA 1
ATOM 823 C C . LYS A 1 109 ? -14.947 20.204 18.894 1.00 88.94 109 LYS A C 1
ATOM 825 O O . LYS A 1 109 ? -15.777 20.720 19.634 1.00 88.94 109 LYS A O 1
ATOM 830 N N . GLN A 1 110 ? -14.458 18.988 19.129 1.00 83.94 110 GLN A N 1
ATOM 831 C CA . GLN A 1 110 ? -14.798 18.232 20.335 1.00 83.94 110 GLN A CA 1
ATOM 832 C C . GLN A 1 110 ? -14.226 18.893 21.593 1.00 83.94 110 GLN A C 1
ATOM 834 O O . GLN A 1 110 ? -14.911 18.940 22.611 1.00 83.94 110 GLN A O 1
ATOM 839 N N . GLN A 1 111 ? -13.008 19.439 21.523 1.00 83.62 111 GLN A N 1
ATOM 840 C CA . GLN A 1 111 ? -12.409 20.198 22.622 1.00 83.62 111 GLN A CA 1
ATOM 841 C C . GLN A 1 111 ? -13.180 21.490 22.914 1.00 83.62 111 GLN A C 1
ATOM 843 O O . GLN A 1 111 ? -13.427 21.783 24.079 1.00 83.62 111 GLN A O 1
ATOM 848 N N . GLU A 1 112 ? -13.617 22.216 21.885 1.00 82.88 112 GLU A N 1
ATO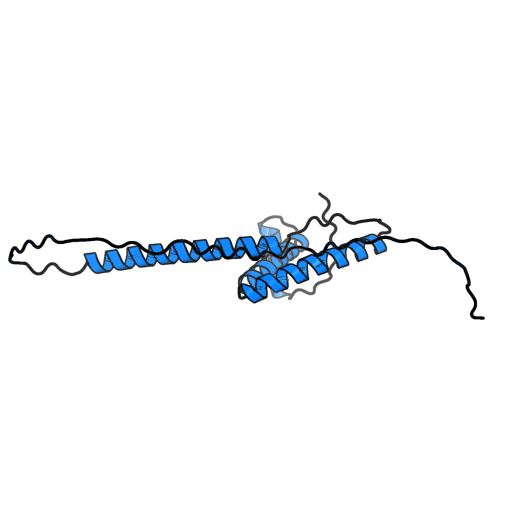M 849 C CA . GLU A 1 112 ? -14.449 23.415 22.032 1.00 82.88 112 GLU A CA 1
ATOM 850 C C . GLU A 1 112 ? -15.801 23.086 22.683 1.00 82.88 112 GLU A C 1
ATOM 852 O O . GLU A 1 112 ? -16.165 23.695 23.686 1.00 82.88 112 GLU A O 1
ATOM 857 N N . MET A 1 113 ? -16.508 22.055 22.202 1.00 81.75 113 MET A N 1
ATOM 858 C CA . MET A 1 113 ? -17.779 21.623 22.801 1.00 81.75 113 MET A CA 1
ATOM 859 C C . MET A 1 113 ? -17.620 21.132 24.247 1.00 81.75 113 MET A C 1
ATOM 861 O O . MET A 1 113 ? -18.480 21.409 25.083 1.00 81.75 113 MET A O 1
ATOM 865 N N . ALA A 1 114 ? -16.533 20.420 24.555 1.00 79.94 114 ALA A N 1
ATOM 866 C CA . ALA A 1 114 ? -16.233 19.990 25.917 1.00 79.94 114 ALA A CA 1
ATOM 867 C C . ALA A 1 114 ? -15.925 21.186 26.833 1.00 79.94 114 ALA A C 1
ATOM 869 O O . ALA A 1 114 ? -16.428 21.241 27.952 1.00 79.94 114 ALA A O 1
ATOM 870 N N . ALA A 1 115 ? -15.161 22.173 26.356 1.00 78.31 115 ALA A N 1
ATOM 871 C CA . ALA A 1 115 ? -14.872 23.393 27.105 1.00 78.31 115 ALA A CA 1
ATOM 872 C C . ALA A 1 115 ? -16.140 24.228 27.361 1.00 78.31 115 ALA A C 1
ATOM 874 O O . ALA A 1 115 ? -16.348 24.694 28.480 1.00 78.31 115 ALA A O 1
ATOM 875 N N . SER A 1 116 ? -17.028 24.363 26.369 1.00 75.06 116 SER A N 1
ATOM 876 C CA . SER A 1 116 ? -18.310 25.062 26.534 1.00 75.06 116 SER A CA 1
ATOM 877 C C . SER A 1 116 ? -19.272 24.354 27.494 1.00 75.06 116 SER A C 1
ATOM 879 O O . SER A 1 116 ? -20.019 25.031 28.194 1.00 75.06 116 SER A O 1
ATOM 881 N N . GLN A 1 117 ? -19.262 23.018 27.568 1.00 70.00 117 GLN A N 1
ATOM 882 C CA . GLN A 1 117 ? -20.062 22.282 28.557 1.00 70.00 117 GLN A CA 1
ATOM 883 C C . GLN A 1 117 ? -19.529 22.452 29.984 1.00 70.00 117 GLN A C 1
ATOM 885 O O . GLN A 1 117 ? -20.325 22.609 30.901 1.00 70.00 117 GLN A O 1
ATOM 890 N N . VAL A 1 118 ? -18.206 22.484 30.177 1.00 66.50 118 VAL A N 1
ATOM 891 C CA . VAL A 1 118 ? -17.605 22.710 31.506 1.00 66.50 118 VAL A CA 1
ATOM 892 C C . VAL A 1 118 ? -17.875 24.133 32.015 1.00 66.50 118 VAL A C 1
ATOM 894 O O . VAL A 1 118 ? -18.155 24.307 33.195 1.00 66.50 118 VAL A O 1
ATOM 897 N N . LEU A 1 119 ? -17.860 25.141 31.135 1.00 61.12 119 LEU A N 1
ATOM 898 C CA . LEU A 1 119 ? -18.214 26.528 31.481 1.00 61.12 119 LEU A CA 1
ATOM 899 C C . LEU A 1 119 ? -19.713 26.724 31.779 1.00 61.12 119 LEU A C 1
ATOM 901 O O . LEU A 1 119 ? -20.080 27.671 32.467 1.00 61.12 119 LEU A O 1
ATOM 905 N N . ALA A 1 120 ? -20.586 25.850 31.270 1.00 59.66 120 ALA A N 1
ATOM 906 C CA . ALA A 1 120 ? -22.028 25.918 31.515 1.00 59.66 120 ALA A CA 1
ATOM 907 C C . ALA A 1 120 ? -22.467 25.251 32.837 1.00 59.66 120 ALA A C 1
ATOM 909 O O . ALA A 1 120 ? -23.583 25.502 33.287 1.00 59.66 120 ALA A O 1
ATOM 910 N N . ASP A 1 121 ? -21.607 24.429 33.451 1.00 53.19 121 ASP A N 1
ATOM 911 C CA . ASP A 1 121 ? -21.874 23.697 34.703 1.00 53.19 121 ASP A CA 1
ATOM 912 C C . ASP A 1 121 ? -21.251 24.368 35.950 1.00 53.19 121 ASP A C 1
ATOM 914 O O . ASP A 1 121 ? -21.315 23.818 37.054 1.00 53.19 121 ASP A O 1
ATOM 918 N N . GLU A 1 122 ? -20.672 25.572 35.826 1.00 45.22 122 GLU A N 1
ATOM 919 C CA . GLU A 1 122 ? -20.341 26.386 37.004 1.00 45.22 122 GLU A CA 1
ATOM 920 C C . GLU A 1 122 ? -21.641 26.834 37.706 1.00 45.22 122 GLU A C 1
ATOM 922 O O . GLU A 1 122 ? -22.499 27.473 37.086 1.00 45.22 122 GLU A O 1
ATOM 927 N N . PRO A 1 123 ? -21.840 26.515 39.002 1.00 44.41 123 PRO A N 1
ATOM 928 C CA . PRO A 1 123 ? -23.067 26.862 39.694 1.00 44.41 123 PRO A CA 1
ATOM 929 C C . PRO A 1 123 ? -23.158 28.379 39.858 1.00 44.41 123 PRO A C 1
ATOM 931 O O . PRO A 1 123 ? -22.329 29.008 40.516 1.00 44.41 123 PRO A O 1
ATOM 934 N N . VAL A 1 124 ? -24.225 28.944 39.292 1.00 44.97 124 VAL A N 1
ATOM 935 C CA . VAL A 1 124 ? -24.676 30.325 39.476 1.00 44.97 124 VAL A CA 1
ATOM 936 C C . VAL A 1 124 ? -24.838 30.617 40.973 1.00 44.97 124 VAL A C 1
ATOM 938 O O . VAL A 1 124 ? -25.876 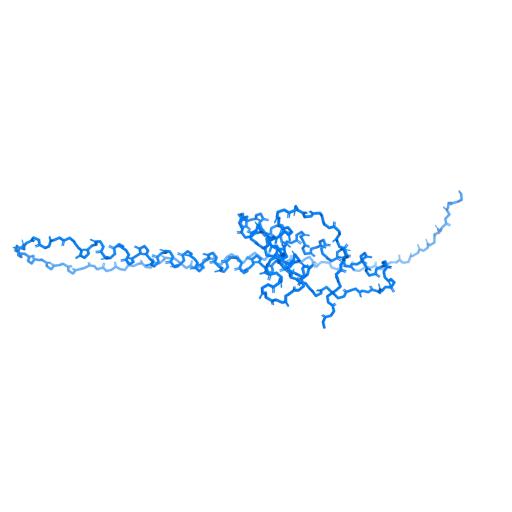30.334 41.573 1.00 44.97 124 VAL A O 1
ATOM 941 N N . ALA A 1 125 ? -23.815 31.206 41.590 1.00 42.41 125 ALA A N 1
ATOM 942 C CA . ALA A 1 125 ? -23.958 31.943 42.837 1.00 42.41 125 ALA A CA 1
ATOM 943 C C . ALA A 1 125 ? -24.393 33.378 42.492 1.00 42.41 125 ALA A C 1
ATOM 945 O O . ALA A 1 125 ? -23.767 34.063 41.688 1.00 42.41 125 ALA A O 1
ATOM 946 N N . GLN A 1 126 ? -25.528 33.779 43.060 1.00 38.97 126 GLN A N 1
ATOM 947 C CA . GLN A 1 126 ? -26.291 34.997 42.776 1.00 38.97 126 GLN A CA 1
ATOM 948 C C . GLN A 1 126 ? -25.468 36.306 42.769 1.00 38.97 126 GLN A C 1
ATOM 950 O O . GLN A 1 126 ? -24.616 36.525 43.626 1.00 38.97 126 GLN A O 1
ATOM 955 N N . MET A 1 127 ? -25.822 37.194 41.827 1.00 39.34 127 MET A N 1
ATOM 956 C CA . MET A 1 127 ? -25.350 38.584 41.661 1.00 39.34 127 MET A CA 1
ATOM 957 C C . MET A 1 127 ? -25.692 39.498 42.869 1.00 39.34 127 MET A C 1
ATOM 959 O O . MET A 1 127 ? -26.548 39.145 43.684 1.00 39.34 127 MET A O 1
ATOM 963 N N . PRO A 1 128 ? -25.142 40.731 42.933 1.00 37.91 128 PRO A N 1
ATOM 964 C CA . PRO A 1 128 ? -25.885 41.851 42.341 1.00 37.91 128 PRO A CA 1
ATOM 965 C C . PRO A 1 128 ? -25.036 42.824 41.501 1.00 37.91 128 PRO A C 1
ATOM 967 O O . PRO A 1 128 ? -23.811 42.817 41.520 1.00 37.91 128 PRO A O 1
ATOM 970 N N . ALA A 1 129 ? -25.770 43.627 40.733 1.00 40.88 129 ALA A N 1
ATOM 971 C CA . ALA A 1 129 ? -25.365 44.527 39.662 1.00 40.88 129 ALA A CA 1
ATOM 972 C C . ALA A 1 129 ? -24.396 45.669 40.029 1.00 40.88 129 ALA A C 1
ATOM 974 O O . ALA A 1 129 ? -24.477 46.241 41.115 1.00 40.88 129 ALA A O 1
ATOM 975 N N . SER A 1 130 ? -23.627 46.100 39.025 1.00 33.03 130 SER A N 1
ATOM 976 C CA . SER A 1 130 ? -23.224 47.496 38.815 1.00 33.03 130 SER A CA 1
ATOM 977 C C . SER A 1 130 ? -22.977 47.739 37.321 1.00 33.03 130 SER A C 1
ATOM 979 O O . SER A 1 130 ? -22.232 46.991 36.689 1.00 33.03 130 SER A O 1
ATOM 981 N N . GLU A 1 131 ? -23.649 48.756 36.779 1.00 39.66 131 GLU A N 1
ATOM 982 C CA . GLU A 1 131 ? -23.380 49.381 35.481 1.00 39.66 131 GLU A CA 1
ATOM 983 C C . GLU A 1 131 ? -21.925 49.858 35.402 1.00 39.66 131 GLU A C 1
ATOM 985 O O . GLU A 1 131 ? -21.434 50.447 36.361 1.00 39.66 131 GLU A O 1
ATOM 990 N N . ASP A 1 132 ? -21.280 49.687 34.247 1.00 34.59 132 ASP A N 1
ATOM 991 C CA . ASP A 1 132 ? -20.518 50.789 33.659 1.00 34.59 132 ASP A CA 1
ATOM 992 C C . ASP A 1 132 ? -20.378 50.608 32.141 1.00 34.59 132 ASP A C 1
ATOM 994 O O . ASP A 1 132 ? -20.067 49.530 31.629 1.00 34.59 132 ASP A O 1
ATOM 998 N N . VAL A 1 133 ? -20.679 51.691 31.436 1.00 43.06 133 VAL A N 1
ATOM 999 C CA . VAL A 1 133 ? -20.558 51.876 29.990 1.00 43.06 133 VAL A CA 1
ATOM 1000 C C . VAL A 1 133 ? -19.158 52.409 29.723 1.00 43.06 133 VAL A C 1
ATOM 1002 O O . VAL A 1 133 ? -18.836 53.471 30.244 1.00 43.06 133 VAL A O 1
ATOM 1005 N N . ILE A 1 134 ? -18.358 51.756 28.872 1.00 41.16 134 ILE A N 1
ATOM 1006 C CA . ILE A 1 134 ? -17.259 52.438 28.168 1.00 41.16 134 ILE A CA 1
ATOM 1007 C C . ILE A 1 134 ? -17.213 51.959 26.713 1.00 41.16 134 ILE A 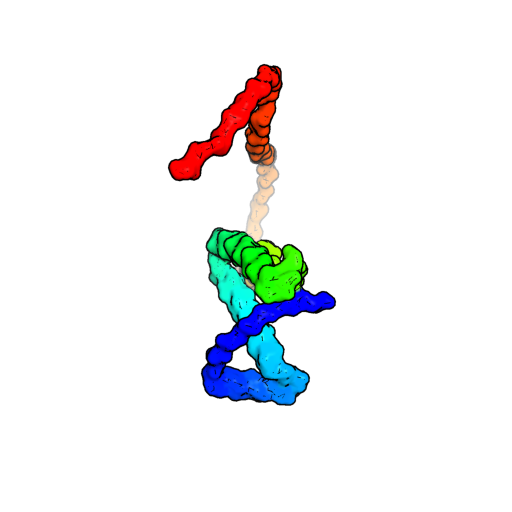C 1
ATOM 1009 O O . ILE A 1 134 ? -16.837 50.832 26.402 1.00 41.16 134 ILE A O 1
ATOM 1013 N N . GLU A 1 135 ? -17.655 52.869 25.856 1.00 40.66 135 GLU A N 1
ATOM 1014 C CA . GLU A 1 135 ? -17.428 52.984 24.421 1.00 40.66 135 GLU A CA 1
ATOM 1015 C C . GLU A 1 135 ? -16.075 53.683 24.200 1.00 40.66 135 GLU A C 1
ATOM 1017 O O . GLU A 1 135 ? -15.870 54.740 24.787 1.00 40.66 135 GLU A O 1
ATOM 1022 N N . ASP A 1 136 ? -15.170 53.084 23.415 1.00 33.38 136 ASP A N 1
ATOM 1023 C CA . ASP A 1 136 ? -14.083 53.688 22.599 1.00 33.38 136 ASP A CA 1
ATOM 1024 C C . ASP A 1 136 ? -13.144 52.535 22.179 1.00 33.38 136 ASP A C 1
ATOM 1026 O O . ASP A 1 136 ? -12.938 51.611 22.959 1.00 33.38 136 ASP A O 1
ATOM 1030 N N . SER A 1 137 ? -12.451 52.465 21.047 1.00 33.59 137 SER A N 1
ATOM 1031 C CA . SER A 1 137 ? -12.392 53.170 19.767 1.00 33.59 137 SER A CA 1
ATOM 1032 C C . SER A 1 137 ? -11.304 52.443 18.958 1.00 33.59 137 SER A C 1
ATOM 1034 O O . SER A 1 137 ? -10.410 51.847 19.553 1.00 33.59 137 SER A O 1
ATOM 1036 N N . MET A 1 138 ? -11.365 52.584 17.629 1.00 32.94 138 MET A N 1
ATOM 1037 C CA . MET A 1 138 ? -10.234 52.610 16.676 1.00 32.94 138 MET A CA 1
ATOM 1038 C C . MET A 1 138 ? -9.297 51.388 16.591 1.00 32.94 138 MET A C 1
ATOM 1040 O O . MET A 1 138 ? -8.616 51.009 17.531 1.00 32.94 138 MET A O 1
ATOM 1044 N N . GLU A 1 139 ? -9.338 50.657 15.474 1.00 38.69 139 GLU A N 1
ATOM 1045 C CA . GLU A 1 139 ? -8.591 50.904 14.215 1.00 38.69 139 GLU A CA 1
ATOM 1046 C C . GLU A 1 139 ? -7.117 50.486 14.271 1.00 38.69 139 GLU A C 1
ATOM 1048 O O . GLU A 1 139 ? -6.381 50.923 15.148 1.00 38.69 139 GLU A O 1
ATOM 1053 N N . THR A 1 140 ? -6.737 49.696 13.255 1.00 33.41 140 THR A N 1
ATOM 1054 C CA . THR A 1 140 ? -5.447 49.498 12.542 1.00 33.41 140 THR A CA 1
ATOM 1055 C C . THR A 1 140 ? -5.295 47.999 12.253 1.00 33.41 140 THR A C 1
ATOM 1057 O O . THR A 1 140 ? -5.217 47.188 13.168 1.00 33.41 140 THR A O 1
ATOM 1060 N N . GLU A 1 141 ? -5.621 47.514 11.049 1.00 38.88 141 GLU A N 1
ATOM 1061 C CA . GLU A 1 141 ? -4.842 47.588 9.793 1.00 38.88 141 GLU A CA 1
ATOM 1062 C C . GLU A 1 141 ? -3.374 47.147 9.925 1.00 38.88 141 GLU A C 1
ATOM 1064 O O . GLU A 1 141 ? -2.715 47.447 10.912 1.00 38.88 141 GLU A O 1
ATOM 1069 N N . GLU A 1 142 ? -2.912 46.481 8.859 1.00 33.12 142 GLU A N 1
ATOM 1070 C CA . GLU A 1 142 ? -1.613 45.829 8.612 1.00 33.12 142 GLU A CA 1
ATOM 1071 C C . GLU A 1 142 ? -1.551 44.349 9.075 1.00 33.12 142 GLU A C 1
ATOM 1073 O O . GLU A 1 142 ? -1.858 44.007 10.207 1.00 33.12 142 GLU A O 1
ATOM 1078 N N . ASP A 1 143 ? -1.233 43.358 8.241 1.00 33.84 143 ASP A N 1
ATOM 1079 C CA . ASP A 1 143 ? -0.389 43.425 7.056 1.00 33.84 143 ASP A CA 1
ATOM 1080 C C . ASP A 1 143 ? -0.793 42.399 5.989 1.00 33.84 143 ASP A C 1
ATOM 1082 O O . ASP A 1 143 ? -1.302 41.303 6.255 1.00 33.84 143 ASP A O 1
ATOM 1086 N N . ALA A 1 144 ? -0.590 42.833 4.755 1.00 36.81 144 ALA A N 1
ATOM 1087 C CA . ALA A 1 144 ? -0.903 42.150 3.529 1.00 36.81 144 ALA A CA 1
ATOM 1088 C C . ALA A 1 144 ? -0.003 40.927 3.322 1.00 36.81 144 ALA A C 1
ATOM 1090 O O . ALA A 1 144 ? 1.143 40.857 3.755 1.00 36.81 144 ALA A O 1
ATOM 1091 N N . MET A 1 145 ? -0.558 39.956 2.599 1.00 37.50 145 MET A N 1
ATOM 1092 C CA . MET A 1 145 ? 0.156 38.831 2.009 1.00 37.50 145 MET A CA 1
ATOM 1093 C C . MET A 1 145 ? 1.428 39.295 1.288 1.00 37.50 145 MET A C 1
ATOM 1095 O O . MET A 1 145 ? 1.356 39.809 0.172 1.00 37.50 145 MET A O 1
ATOM 1099 N N . GLU A 1 146 ? 2.589 39.025 1.877 1.00 34.66 146 GLU A N 1
ATOM 1100 C CA . GLU A 1 146 ? 3.852 39.029 1.152 1.00 34.66 146 GLU A CA 1
ATOM 1101 C C . GLU A 1 146 ? 3.900 37.759 0.285 1.00 34.66 146 GLU A C 1
ATOM 1103 O O . GLU A 1 146 ? 4.195 36.647 0.734 1.00 34.66 146 GLU A O 1
ATOM 1108 N N . GLN A 1 147 ? 3.504 37.918 -0.978 1.00 39.34 147 GLN A N 1
ATOM 1109 C CA . GLN A 1 147 ? 3.850 36.996 -2.050 1.00 39.34 147 GLN A CA 1
ATOM 1110 C C . GLN A 1 147 ? 5.356 37.103 -2.286 1.00 39.34 147 GLN A C 1
ATOM 1112 O O . GLN A 1 147 ? 5.833 38.105 -2.807 1.00 39.34 147 GLN A O 1
ATOM 1117 N N . VAL A 1 148 ? 6.103 36.055 -1.945 1.00 35.69 148 VAL A N 1
ATOM 1118 C CA . VAL A 1 148 ? 7.431 35.842 -2.522 1.00 35.69 148 VAL A CA 1
ATOM 1119 C C . VAL A 1 148 ? 7.264 34.844 -3.660 1.00 35.69 148 VAL A C 1
ATOM 1121 O O . VAL A 1 148 ? 7.289 33.628 -3.465 1.00 35.69 148 VAL A O 1
ATOM 1124 N N . GLU A 1 149 ? 7.029 35.387 -4.854 1.00 33.97 149 GLU A N 1
ATOM 1125 C CA . GLU A 1 149 ? 7.315 34.712 -6.115 1.00 33.97 149 GLU A CA 1
ATOM 1126 C C . GLU A 1 149 ? 8.836 34.583 -6.240 1.00 33.97 149 GLU A C 1
ATOM 1128 O O . GLU A 1 149 ? 9.564 35.570 -6.326 1.00 33.97 149 GLU A O 1
ATOM 1133 N N . THR A 1 150 ? 9.342 33.353 -6.224 1.00 34.41 150 THR A N 1
ATOM 1134 C CA . THR A 1 150 ? 10.703 33.062 -6.665 1.00 34.41 150 THR A CA 1
ATOM 1135 C C . THR A 1 150 ? 10.694 32.863 -8.177 1.00 34.41 150 THR A C 1
ATOM 1137 O O . THR A 1 150 ? 10.431 31.774 -8.685 1.00 34.41 150 THR A O 1
ATOM 1140 N N . GLU A 1 151 ? 11.002 33.936 -8.903 1.00 35.19 151 GLU A N 1
ATOM 1141 C CA . GLU A 1 151 ? 11.407 33.875 -10.305 1.00 35.19 151 GLU A CA 1
ATOM 1142 C C . GLU A 1 151 ? 12.734 33.098 -10.411 1.00 35.19 151 GLU A C 1
ATOM 1144 O O . GLU A 1 151 ? 13.807 33.602 -10.089 1.00 35.19 151 GLU A O 1
ATOM 1149 N N . SER A 1 152 ? 12.678 31.843 -10.862 1.00 37.78 152 SER A N 1
ATOM 1150 C CA . SER A 1 152 ? 13.804 31.221 -11.569 1.00 37.78 152 SER A CA 1
ATOM 1151 C C . SER A 1 152 ? 13.566 31.421 -13.056 1.00 37.78 152 SER A C 1
ATOM 1153 O O . SER A 1 152 ? 12.900 30.615 -13.703 1.00 37.78 152 SER A O 1
ATOM 1155 N N . ALA A 1 153 ? 14.071 32.544 -13.566 1.00 38.19 153 ALA A N 1
ATOM 1156 C CA . ALA A 1 153 ? 14.175 32.783 -14.992 1.00 38.19 153 ALA A CA 1
ATOM 1157 C C . ALA A 1 153 ? 15.329 31.946 -15.551 1.00 38.19 153 ALA A C 1
ATOM 1159 O O . ALA A 1 153 ? 16.497 32.093 -15.188 1.00 38.19 153 ALA A O 1
ATOM 1160 N N . ASP A 1 154 ? 14.895 31.031 -16.401 1.00 33.09 154 ASP A N 1
ATOM 1161 C CA . ASP A 1 154 ? 15.626 30.134 -17.267 1.00 33.09 154 ASP A CA 1
ATOM 1162 C C . ASP A 1 154 ? 16.656 30.863 -18.142 1.00 33.09 154 ASP A C 1
ATOM 1164 O O . ASP A 1 154 ? 16.491 32.019 -18.539 1.00 33.09 154 ASP A O 1
ATOM 1168 N N . SER A 1 155 ? 17.744 30.151 -18.416 1.00 41.12 155 SER A N 1
ATOM 1169 C CA . SER A 1 155 ? 18.876 30.621 -19.204 1.00 41.12 155 SER A CA 1
ATOM 1170 C C . SER A 1 155 ? 18.541 30.549 -20.688 1.00 41.12 155 SER A C 1
ATOM 1172 O O . SER A 1 155 ? 18.294 29.470 -21.217 1.00 41.12 155 SER A O 1
ATOM 1174 N N . ALA A 1 156 ? 18.613 31.680 -21.382 1.00 35.84 156 ALA A N 1
ATOM 1175 C CA . ALA A 1 156 ? 18.651 31.707 -22.836 1.00 35.84 156 ALA A CA 1
ATOM 1176 C C . ALA A 1 156 ? 19.628 32.791 -23.293 1.00 35.84 156 ALA A C 1
ATOM 1178 O O . ALA A 1 156 ? 19.266 33.960 -23.400 1.00 35.84 156 ALA A O 1
ATOM 1179 N N . ASP A 1 157 ? 20.863 32.380 -23.568 1.00 32.94 157 ASP A N 1
ATOM 1180 C CA . ASP A 1 157 ? 21.716 33.074 -24.525 1.00 32.94 157 ASP A CA 1
ATOM 1181 C C . ASP A 1 157 ? 22.131 32.052 -25.585 1.00 32.94 157 ASP A C 1
ATOM 1183 O O . ASP A 1 157 ? 22.805 31.057 -25.308 1.00 32.94 157 ASP A O 1
ATOM 1187 N N . VAL A 1 158 ? 21.587 32.256 -26.780 1.00 36.91 158 VAL A N 1
ATOM 1188 C CA . VAL A 1 158 ? 21.856 31.503 -27.999 1.00 36.91 158 VAL A CA 1
ATOM 1189 C C . VAL A 1 158 ? 22.686 32.428 -28.871 1.00 36.91 158 VAL A C 1
ATOM 1191 O O . VAL A 1 158 ? 22.141 33.378 -29.424 1.00 36.91 158 VAL A O 1
ATOM 1194 N N . GLU A 1 159 ? 23.961 32.104 -29.065 1.00 38.03 159 GLU A N 1
ATOM 1195 C CA . GLU A 1 159 ? 24.666 32.457 -30.295 1.00 38.03 159 GLU A CA 1
ATOM 1196 C C . GLU A 1 159 ? 25.227 31.184 -30.937 1.00 38.03 159 GLU A C 1
ATOM 1198 O O . GLU A 1 159 ? 26.144 30.521 -30.454 1.00 38.03 159 GLU A O 1
ATOM 1203 N N . THR A 1 160 ? 24.563 30.820 -32.027 1.00 37.81 160 THR A N 1
ATOM 1204 C CA . THR A 1 160 ? 24.996 29.940 -33.108 1.00 37.81 160 THR A CA 1
ATOM 1205 C C . THR A 1 160 ? 26.201 30.525 -33.834 1.00 37.81 160 THR A C 1
ATOM 1207 O O . THR A 1 160 ? 26.070 31.665 -34.255 1.00 37.81 160 THR A O 1
ATOM 1210 N N . GLU A 1 161 ? 27.243 29.733 -34.121 1.00 37.97 161 GLU A N 1
ATOM 1211 C CA . GLU A 1 161 ? 27.907 29.690 -35.440 1.00 37.97 161 GLU A CA 1
ATOM 1212 C C . GLU A 1 161 ? 28.504 28.289 -35.703 1.00 37.97 161 GLU A C 1
ATOM 1214 O O . GLU A 1 161 ? 29.070 27.641 -34.820 1.00 37.97 161 GLU A O 1
ATOM 1219 N N . ASP A 1 162 ? 28.287 27.826 -36.934 1.00 35.56 162 ASP A N 1
ATOM 1220 C CA . ASP A 1 162 ? 28.723 26.586 -37.578 1.00 35.56 162 ASP A CA 1
ATOM 1221 C C . ASP A 1 162 ? 30.250 26.367 -37.611 1.00 35.56 162 ASP A C 1
ATOM 1223 O O . ASP A 1 162 ? 30.996 27.308 -37.835 1.00 35.56 162 ASP A O 1
ATOM 1227 N N . GLU A 1 163 ? 30.713 25.108 -37.550 1.00 38.06 163 GLU A N 1
ATOM 1228 C CA . GLU A 1 163 ? 31.448 24.468 -38.667 1.00 38.06 163 GLU A CA 1
ATOM 1229 C C . GLU A 1 163 ? 31.864 23.015 -38.345 1.00 38.06 163 GLU A C 1
ATOM 1231 O O . GLU A 1 163 ? 32.643 22.732 -37.441 1.00 38.06 163 GLU A O 1
ATOM 1236 N N . VAL A 1 164 ? 31.323 22.086 -39.139 1.00 38.12 164 VAL A N 1
ATOM 1237 C CA . VAL A 1 164 ? 32.035 21.054 -39.919 1.00 38.12 164 VAL A CA 1
ATOM 1238 C C . VAL A 1 164 ? 33.310 20.422 -39.323 1.00 38.12 164 VAL A C 1
ATOM 1240 O O . VAL A 1 164 ? 34.362 21.046 -39.255 1.00 38.12 164 VAL A O 1
ATOM 1243 N N . GLY A 1 165 ? 33.297 19.086 -39.179 1.00 32.53 165 GLY A N 1
ATOM 1244 C CA . GLY A 1 165 ? 34.451 18.299 -39.639 1.00 32.53 165 GLY A CA 1
ATOM 1245 C C . GLY A 1 165 ? 34.876 17.064 -38.840 1.00 32.53 165 GLY A C 1
ATOM 1246 O O . GLY A 1 165 ? 35.557 17.159 -37.832 1.00 32.53 165 GLY A O 1
ATOM 1247 N N . SER A 1 166 ? 34.664 15.909 -39.476 1.00 41.78 166 SER A N 1
ATOM 1248 C CA . SER A 1 166 ? 35.642 14.815 -39.605 1.00 41.78 166 SER A CA 1
ATOM 1249 C C . SER A 1 166 ? 35.877 13.834 -38.440 1.00 41.78 166 SER A C 1
ATOM 1251 O O . SER A 1 166 ? 36.652 14.068 -37.524 1.00 41.78 166 SER A O 1
ATOM 1253 N N . SER A 1 167 ? 35.309 12.637 -38.627 1.00 49.22 167 SER A N 1
ATOM 1254 C CA . SER A 1 167 ? 36.005 11.337 -38.699 1.00 49.22 167 SER A CA 1
ATOM 1255 C C . SER A 1 167 ? 37.221 11.087 -37.787 1.00 49.22 167 SER A C 1
ATOM 1257 O O . SER A 1 167 ? 38.291 11.628 -38.036 1.00 49.22 167 SER A O 1
ATOM 1259 N N . GLN A 1 168 ? 37.150 10.084 -36.905 1.00 45.31 168 GLN A N 1
ATOM 1260 C CA . GLN A 1 168 ? 37.671 8.730 -37.180 1.00 45.31 168 GLN A CA 1
ATOM 1261 C C . GLN A 1 168 ? 37.615 7.825 -35.939 1.00 45.31 168 GLN A C 1
ATOM 1263 O O . GLN A 1 168 ? 38.121 8.138 -34.868 1.00 45.31 168 GLN A O 1
ATOM 1268 N N . SER A 1 169 ? 37.040 6.645 -36.162 1.00 49.62 169 SER A N 1
ATOM 1269 C CA . SER A 1 169 ? 37.261 5.418 -35.406 1.00 49.62 169 SER A CA 1
ATOM 1270 C C . SER A 1 169 ? 38.687 4.913 -35.650 1.00 49.62 169 SER A C 1
ATOM 1272 O O . SER A 1 169 ? 39.087 4.819 -36.809 1.00 49.62 169 SER A O 1
ATOM 1274 N N . ILE A 1 170 ? 39.426 4.590 -34.585 1.00 55.41 170 ILE A N 1
ATOM 1275 C CA . ILE A 1 170 ? 40.534 3.619 -34.542 1.00 55.41 170 ILE A CA 1
ATOM 1276 C C . ILE A 1 170 ? 40.904 3.424 -33.067 1.00 55.41 170 ILE A C 1
ATOM 1278 O O . ILE A 1 170 ? 41.374 4.349 -32.421 1.00 55.41 170 ILE A O 1
ATOM 1282 N N . PHE A 1 171 ? 40.683 2.224 -32.540 1.00 53.44 171 PHE A N 1
ATOM 1283 C CA . PHE A 1 171 ? 41.639 1.555 -31.659 1.00 53.44 171 PHE A CA 1
ATOM 1284 C C . PHE A 1 171 ? 41.433 0.053 -31.856 1.00 53.44 171 PHE A C 1
ATOM 1286 O O . PHE A 1 171 ? 40.417 -0.518 -31.459 1.00 53.44 171 PHE A O 1
ATOM 1293 N N . ALA A 1 172 ? 42.375 -0.512 -32.606 1.00 50.09 172 ALA A N 1
ATOM 1294 C CA . ALA A 1 172 ? 42.738 -1.919 -32.590 1.00 50.09 172 ALA A CA 1
ATOM 1295 C C . ALA A 1 172 ? 43.786 -2.139 -31.491 1.00 50.09 172 ALA A C 1
ATOM 1297 O O . ALA A 1 172 ? 44.499 -1.155 -31.172 1.00 50.09 172 ALA A O 1
#